Protein AF-A0A519ZWV6-F1 (afdb_monomer)

Sequence (101 aa):
HIEAVEPATVLQIKHDDLLSLFTRYHKFDRNFRILVERGYMALQDRLLQTISATAEERYQNFLTQYPHWASRLPNTQIASYLGITPEFLSKIRKDRVTEKR

Mean predicted aligned error: 6.27 Å

Radius of gyration: 18.35 Å; Cα contacts (8 Å, |Δi|>4): 35; chains: 1; bounding box: 40×29×43 Å

Secondary structure (DSSP, 8-state):
----SSS-------HHHHHHHHHH-HHHHHHHHHHHHHHHHHHHHHHHHHHHS-HHHHHHHHHHH-TTTTTTS-HHHHHHHTTS-HHHHHHHHHHHHHHT-

Solvent-accessible surface area (backbone atoms only — not comparable to full-atom values): 6136 Å² total; per-residue (Å²): 138,89,80,76,95,55,99,75,88,83,88,86,78,55,69,68,60,52,54,50,43,34,73,77,35,63,69,52,38,56,54,50,49,54,51,51,50,53,52,50,50,54,50,50,53,51,51,50,42,67,74,74,44,53,70,70,54,46,50,47,53,46,45,71,77,36,59,78,48,68,80,72,52,56,62,58,60,54,14,56,74,68,76,48,53,48,67,57,49,52,49,58,56,50,57,56,61,60,75,76,108

Nearest PDB structures (foldseek):
  1o3s-assembly1_A-2  TM=8.539E-01  e=6.684E-01  Escherichia coli
  2oz6-assembly1_A-2  TM=8.606E-01  e=1.035E+00  Pseudomonas aeruginosa
  7ff9-assembly3_E  TM=8.628E-01  e=1.172E+00  Pseudomonas aeruginosa PAO1
  4i02-assembly3_F-3  TM=8.390E-01  e=1.704E+00  Escherichia coli K-12
  7ff9-assembly4_G  TM=8.440E-01  e=2.478E+00  Pseudomonas aeruginosa PAO1

Foldseek 3Di:
DDDDLDDDDDDDDDPVVLVVCCVVPVVSVVVVVVVVVVVVVVVVVLVCCLVPPDLLVLVVVCCVVPVPVVVSDDLCVVCVSSVHHSVVSVVSVVVVVVVVD

Structure (mmCIF, N/CA/C/O backbone):
data_AF-A0A519ZWV6-F1
#
_entry.id   AF-A0A519ZWV6-F1
#
loop_
_atom_site.group_PDB
_atom_site.id
_atom_site.type_symbol
_atom_site.label_atom_id
_atom_site.label_alt_id
_atom_site.label_comp_id
_atom_site.label_asym_id
_atom_site.label_entity_id
_atom_site.label_seq_id
_atom_site.pdbx_PDB_ins_code
_atom_site.Cartn_x
_atom_site.Cartn_y
_atom_site.Cartn_z
_atom_site.occupancy
_atom_site.B_iso_or_equiv
_atom_site.auth_seq_id
_atom_site.auth_comp_id
_atom_site.auth_asym_id
_atom_site.auth_atom_id
_atom_site.pdbx_PDB_model_num
ATOM 1 N N . HIS A 1 1 ? -3.047 -13.490 -5.049 1.00 65.62 1 HIS A N 1
ATOM 2 C CA . HIS A 1 1 ? -3.915 -13.024 -6.146 1.00 65.62 1 HIS A CA 1
ATOM 3 C C . HIS A 1 1 ? -3.856 -11.503 -6.166 1.00 65.62 1 HIS A C 1
ATOM 5 O O . HIS A 1 1 ? -3.842 -10.921 -5.089 1.00 65.62 1 HIS A O 1
ATOM 11 N N . ILE A 1 2 ? -3.747 -10.868 -7.335 1.00 83.50 2 ILE A N 1
ATOM 12 C CA . ILE A 1 2 ? -3.910 -9.411 -7.480 1.00 83.50 2 ILE A CA 1
ATOM 13 C C . ILE A 1 2 ? -5.280 -9.192 -8.111 1.00 83.50 2 ILE A C 1
ATOM 15 O O . ILE A 1 2 ? -5.601 -9.869 -9.085 1.00 83.50 2 ILE A O 1
ATOM 19 N N . GLU A 1 3 ? -6.093 -8.313 -7.538 1.00 86.75 3 GLU A N 1
ATOM 20 C CA . GLU A 1 3 ? -7.458 -8.046 -7.995 1.00 86.75 3 GLU A CA 1
ATOM 21 C C . GLU A 1 3 ? -7.678 -6.540 -8.097 1.00 86.75 3 GLU A C 1
ATOM 23 O O . GLU A 1 3 ? -7.142 -5.765 -7.300 1.00 86.75 3 GLU A O 1
ATOM 28 N N . ALA A 1 4 ? -8.459 -6.124 -9.091 1.00 88.31 4 ALA A N 1
ATOM 29 C CA . ALA A 1 4 ? -8.882 -4.742 -9.213 1.00 88.31 4 ALA A CA 1
ATOM 30 C C . ALA A 1 4 ? -10.076 -4.503 -8.278 1.00 88.31 4 ALA A C 1
ATOM 32 O O . ALA A 1 4 ? -11.077 -5.211 -8.354 1.00 88.31 4 ALA A O 1
ATOM 33 N N . VAL A 1 5 ? -9.973 -3.501 -7.400 1.00 86.12 5 VAL A N 1
ATOM 34 C CA . VAL A 1 5 ? -11.064 -3.132 -6.476 1.00 86.12 5 VAL A CA 1
ATOM 35 C C . VAL A 1 5 ? -12.216 -2.435 -7.217 1.00 86.12 5 VAL A C 1
ATOM 37 O O . VAL A 1 5 ? -13.345 -2.397 -6.739 1.00 86.12 5 VAL A O 1
ATOM 40 N N . GLU A 1 6 ? -11.937 -1.911 -8.408 1.00 86.50 6 GLU A N 1
ATOM 41 C CA . GLU A 1 6 ? -12.877 -1.209 -9.277 1.00 86.50 6 GLU A CA 1
ATOM 42 C C . GLU A 1 6 ? -12.514 -1.419 -10.755 1.00 86.50 6 GLU A C 1
ATOM 44 O O . GLU A 1 6 ? -11.396 -1.862 -11.036 1.00 86.50 6 GLU A O 1
ATOM 49 N N . PRO A 1 7 ? -13.415 -1.114 -11.714 1.00 91.31 7 PRO A N 1
ATOM 50 C CA . PRO A 1 7 ? -13.105 -1.213 -13.138 1.00 91.31 7 PRO A CA 1
ATOM 51 C C . PRO A 1 7 ? -11.831 -0.432 -13.488 1.00 91.31 7 PRO A C 1
ATOM 53 O O . PRO A 1 7 ? -11.769 0.783 -13.301 1.00 91.31 7 PRO A O 1
ATOM 56 N N . ALA A 1 8 ? -10.813 -1.136 -13.985 1.00 91.62 8 ALA A N 1
ATOM 57 C CA . ALA A 1 8 ? -9.480 -0.584 -14.195 1.00 91.62 8 ALA A CA 1
ATOM 58 C C . ALA A 1 8 ? -8.894 -1.006 -15.546 1.00 91.62 8 ALA A C 1
ATOM 60 O O . ALA A 1 8 ? -9.073 -2.137 -15.997 1.00 91.62 8 ALA A O 1
ATOM 61 N N . THR A 1 9 ? -8.129 -0.099 -16.150 1.00 94.44 9 THR A N 1
ATOM 62 C CA . THR A 1 9 ? -7.308 -0.369 -17.334 1.00 94.44 9 THR A CA 1
ATOM 63 C C . THR A 1 9 ? -5.853 -0.477 -16.897 1.00 94.44 9 THR A C 1
ATOM 65 O O . THR A 1 9 ? -5.332 0.436 -16.257 1.00 94.44 9 THR A O 1
ATOM 68 N N . VAL A 1 10 ? -5.189 -1.582 -17.241 1.00 93.00 10 VAL A N 1
ATOM 69 C CA . VAL A 1 10 ? -3.802 -1.854 -16.837 1.00 93.00 10 VAL A CA 1
ATOM 70 C C . VAL A 1 10 ? -2.888 -1.814 -18.056 1.00 93.00 10 VAL A C 1
ATOM 72 O O . VAL A 1 10 ? -3.199 -2.392 -19.095 1.00 93.00 10 VAL A O 1
ATOM 75 N N . LEU A 1 11 ? -1.742 -1.150 -17.914 1.00 93.88 11 LEU A N 1
ATOM 76 C CA . LEU A 1 11 ? -0.647 -1.211 -18.879 1.00 93.88 11 LEU A CA 1
ATOM 77 C C . LEU A 1 11 ? 0.374 -2.245 -18.403 1.00 93.88 11 LEU A C 1
ATOM 79 O O . LEU A 1 11 ? 0.798 -2.211 -17.248 1.00 93.88 11 LEU A O 1
ATOM 83 N N . GLN A 1 12 ? 0.775 -3.150 -19.293 1.00 93.50 12 GLN A N 1
ATOM 84 C CA . GLN A 1 12 ? 1.731 -4.212 -18.992 1.00 93.50 12 GLN A CA 1
ATOM 85 C C . GLN A 1 12 ? 2.910 -4.162 -19.964 1.00 93.50 12 GLN A C 1
ATOM 87 O O . GLN A 1 12 ? 2.741 -3.906 -21.154 1.00 93.50 12 GLN A O 1
ATOM 92 N N . ILE A 1 13 ? 4.103 -4.441 -19.446 1.00 94.12 13 ILE A N 1
ATOM 93 C CA . ILE A 1 13 ? 5.336 -4.615 -20.213 1.00 94.12 13 ILE A CA 1
ATOM 94 C C . ILE A 1 13 ? 5.910 -5.997 -19.900 1.00 94.12 13 ILE A C 1
ATOM 96 O O . ILE A 1 13 ? 5.813 -6.466 -18.762 1.00 94.12 13 ILE A O 1
ATOM 100 N N . LYS A 1 14 ? 6.484 -6.673 -20.901 1.00 96.12 14 LYS A N 1
ATOM 101 C CA . LYS A 1 14 ? 7.187 -7.936 -20.660 1.00 96.12 14 LYS A CA 1
ATOM 102 C C . LYS A 1 14 ? 8.468 -7.665 -19.882 1.00 96.12 14 LYS A C 1
ATOM 104 O O . LYS A 1 14 ? 9.106 -6.629 -20.050 1.00 96.12 14 LYS A O 1
ATOM 109 N N . HIS A 1 15 ? 8.857 -8.625 -19.054 1.00 92.56 15 HIS A N 1
ATOM 110 C CA . HIS A 1 15 ? 10.053 -8.510 -18.228 1.00 92.56 15 HIS A CA 1
ATOM 111 C C . HIS A 1 15 ? 11.317 -8.247 -19.064 1.00 92.56 15 HIS A C 1
ATOM 113 O O . HIS A 1 15 ? 12.073 -7.326 -18.764 1.00 92.56 15 HIS A O 1
ATOM 119 N N . ASP A 1 16 ? 11.503 -8.985 -20.157 1.00 95.12 16 ASP A N 1
ATOM 120 C CA . ASP A 1 16 ? 12.695 -8.845 -21.000 1.00 95.12 16 ASP A CA 1
ATOM 121 C C . ASP A 1 16 ? 12.734 -7.493 -21.731 1.00 95.12 16 ASP A C 1
ATOM 123 O O . ASP A 1 16 ? 13.796 -6.878 -21.848 1.00 95.12 16 ASP A O 1
ATOM 127 N N . ASP A 1 17 ? 11.569 -6.975 -22.137 1.00 93.25 17 ASP A N 1
ATOM 128 C CA . ASP A 1 17 ? 11.446 -5.641 -22.737 1.00 93.25 17 ASP A CA 1
ATOM 129 C C . ASP A 1 17 ? 11.797 -4.546 -21.716 1.00 93.25 17 ASP A C 1
ATOM 131 O O . ASP A 1 17 ? 12.476 -3.572 -22.049 1.00 93.25 17 ASP A O 1
ATOM 135 N N . LEU A 1 18 ? 11.391 -4.724 -20.453 1.00 91.69 18 LEU A N 1
ATOM 136 C CA . LEU A 1 18 ? 11.731 -3.820 -19.355 1.00 91.69 18 LEU A CA 1
ATOM 137 C C . LEU A 1 18 ? 13.242 -3.822 -19.066 1.00 91.69 18 LEU A C 1
ATOM 139 O O . LEU A 1 18 ? 13.845 -2.756 -18.940 1.00 91.69 18 LEU A O 1
ATOM 143 N N . LEU A 1 19 ? 13.880 -4.997 -19.023 1.00 90.88 19 LEU A N 1
ATOM 144 C CA . LEU A 1 19 ? 15.334 -5.103 -18.850 1.00 90.88 19 LEU A CA 1
ATOM 145 C C . LEU A 1 19 ? 16.099 -4.471 -20.020 1.00 90.88 19 LEU A C 1
ATOM 147 O O . LEU A 1 19 ? 17.084 -3.750 -19.814 1.00 90.88 19 LEU A O 1
ATOM 151 N N . SER A 1 20 ? 15.624 -4.686 -21.250 1.00 92.38 20 SER A N 1
ATOM 152 C CA . SER A 1 20 ? 16.182 -4.029 -22.432 1.00 92.38 20 SER A CA 1
ATOM 153 C C . SER A 1 20 ? 16.000 -2.507 -22.381 1.00 92.38 20 SER A C 1
ATOM 155 O O . SER A 1 20 ? 16.840 -1.775 -22.907 1.00 92.38 20 SER A O 1
ATOM 157 N N . LEU A 1 21 ? 14.920 -2.003 -21.781 1.00 90.94 21 LEU A N 1
ATOM 158 C CA . LEU A 1 21 ? 14.680 -0.567 -21.632 1.00 90.94 21 LEU A CA 1
ATOM 159 C C . LEU A 1 21 ? 15.707 0.073 -20.689 1.00 90.94 21 LEU A C 1
ATOM 161 O O . LEU A 1 21 ? 16.261 1.124 -21.016 1.00 90.94 21 LEU A O 1
ATOM 165 N N . PHE A 1 22 ? 16.001 -0.572 -19.556 1.00 88.50 22 PHE A N 1
ATOM 166 C CA . PHE A 1 22 ? 16.979 -0.073 -18.582 1.00 88.50 22 PHE A CA 1
ATOM 167 C C . PHE A 1 22 ? 18.399 -0.023 -19.147 1.00 88.50 22 PHE A C 1
ATOM 169 O O . PHE A 1 22 ? 19.115 0.954 -18.932 1.00 88.50 22 PHE A O 1
ATOM 176 N N . THR A 1 23 ? 18.786 -1.039 -19.920 1.00 88.19 23 THR A N 1
ATOM 177 C CA . THR A 1 23 ? 20.112 -1.102 -20.552 1.00 88.19 23 THR A CA 1
ATOM 178 C C . THR A 1 23 ? 20.266 -0.117 -21.707 1.00 88.19 23 THR A C 1
ATOM 180 O O . THR A 1 23 ? 21.320 0.500 -21.836 1.00 88.19 23 THR A O 1
ATOM 183 N N . ARG A 1 24 ? 19.232 0.075 -22.536 1.00 90.75 24 ARG A N 1
ATOM 184 C CA . ARG A 1 24 ? 19.299 0.993 -23.691 1.00 90.75 24 ARG A CA 1
ATOM 185 C C . ARG A 1 24 ? 19.152 2.464 -23.310 1.00 90.75 24 ARG A C 1
ATOM 187 O O . ARG A 1 24 ? 19.681 3.328 -24.003 1.00 90.75 24 ARG A O 1
ATOM 194 N N . TYR A 1 25 ? 18.436 2.762 -22.227 1.00 90.25 25 TYR A N 1
ATOM 195 C CA . TYR A 1 25 ? 18.139 4.130 -21.816 1.00 90.25 25 TYR A CA 1
ATOM 196 C C . TYR A 1 25 ? 18.406 4.324 -20.320 1.00 90.25 25 TYR A C 1
ATOM 198 O O . TYR A 1 25 ? 17.500 4.229 -19.495 1.00 90.25 25 TYR A O 1
ATOM 206 N N . HIS A 1 26 ? 19.628 4.728 -19.963 1.00 85.81 26 HIS A N 1
ATOM 207 C CA . HIS A 1 26 ? 20.054 4.943 -18.567 1.00 85.81 26 HIS A CA 1
ATOM 208 C C . HIS A 1 26 ? 19.169 5.901 -17.747 1.00 85.81 26 HIS A C 1
ATOM 210 O O . HIS A 1 26 ? 19.136 5.842 -16.519 1.00 85.81 26 HIS A O 1
ATOM 216 N N . LYS A 1 27 ? 18.410 6.791 -18.402 1.00 88.94 27 LYS A N 1
ATOM 217 C CA . LYS A 1 27 ? 17.414 7.623 -17.710 1.00 88.94 27 LYS A CA 1
ATOM 218 C C . LYS A 1 27 ? 16.305 6.774 -17.078 1.00 88.94 27 LYS A C 1
ATOM 220 O O . LYS A 1 27 ? 15.860 7.108 -15.983 1.00 88.94 27 LYS A O 1
ATOM 225 N N . PHE A 1 28 ? 15.855 5.706 -17.736 1.00 86.69 28 PHE A N 1
ATOM 226 C CA . PHE A 1 28 ? 14.832 4.810 -17.192 1.00 86.69 28 PHE A CA 1
ATOM 227 C C . PHE A 1 28 ? 15.351 4.014 -16.001 1.00 86.69 28 PHE A C 1
ATOM 229 O O . PHE A 1 28 ? 14.632 3.907 -15.014 1.00 86.69 28 PHE A O 1
ATOM 236 N N . ASP A 1 29 ? 16.607 3.569 -16.045 1.00 87.38 29 ASP A N 1
ATOM 237 C CA . ASP A 1 29 ? 17.265 2.921 -14.907 1.00 87.38 29 ASP A CA 1
ATOM 238 C C . ASP A 1 29 ? 17.251 3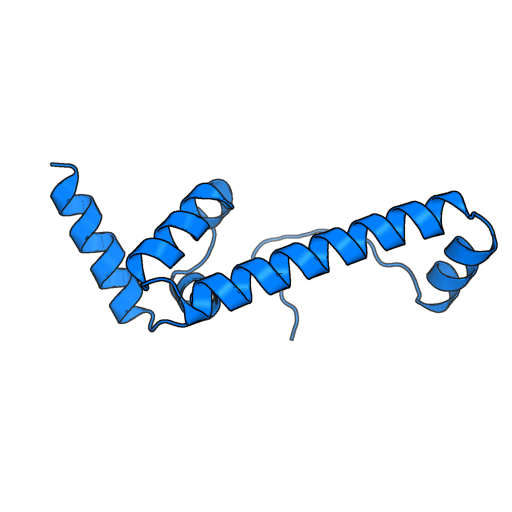.818 -13.655 1.00 87.38 29 ASP A C 1
ATOM 240 O O . ASP A 1 29 ? 16.754 3.425 -12.599 1.00 87.38 29 ASP A O 1
ATOM 244 N N . ARG A 1 30 ? 17.660 5.090 -13.789 1.00 88.88 30 ARG A N 1
ATOM 245 C CA . ARG A 1 30 ? 17.618 6.046 -12.668 1.00 88.88 30 ARG A CA 1
ATOM 246 C C . ARG A 1 30 ? 16.200 6.278 -12.140 1.00 88.88 30 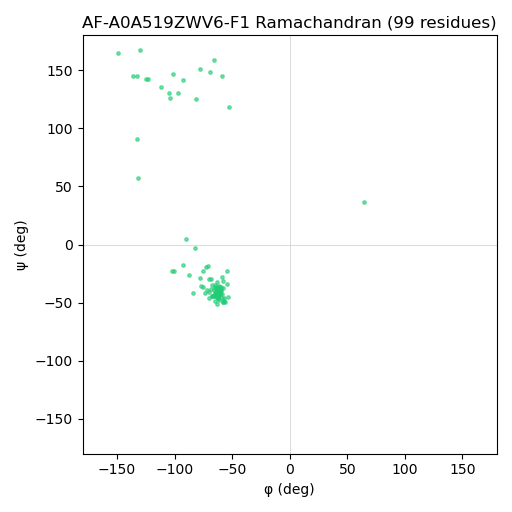ARG A C 1
ATOM 248 O O . ARG A 1 30 ? 16.013 6.351 -10.928 1.00 88.88 30 ARG A O 1
ATOM 255 N N . ASN A 1 31 ? 15.216 6.433 -13.026 1.00 90.38 31 ASN A N 1
ATOM 256 C CA . ASN A 1 31 ? 13.823 6.632 -12.614 1.00 90.38 31 ASN A CA 1
ATOM 257 C C . ASN A 1 31 ? 13.284 5.409 -11.867 1.00 90.38 31 ASN A C 1
ATOM 259 O O . ASN A 1 31 ? 12.657 5.562 -10.821 1.00 90.38 31 ASN A O 1
ATOM 263 N N . PHE A 1 32 ? 13.562 4.208 -12.376 1.00 90.06 32 PHE A N 1
ATOM 264 C CA . PHE A 1 32 ? 13.145 2.966 -11.743 1.00 90.06 32 PHE A CA 1
ATOM 265 C C . PHE A 1 32 ? 13.815 2.778 -10.383 1.00 90.06 32 PHE A C 1
ATOM 267 O O . PHE A 1 32 ? 13.140 2.442 -9.415 1.00 90.06 32 PHE A O 1
ATOM 274 N N . ARG A 1 33 ? 15.107 3.099 -10.263 1.00 90.62 33 ARG A N 1
ATOM 275 C CA . ARG A 1 33 ? 15.809 3.067 -8.977 1.00 90.62 33 ARG A CA 1
ATOM 276 C C . ARG A 1 33 ? 15.153 3.978 -7.940 1.00 90.62 33 ARG A C 1
ATOM 278 O O . ARG A 1 33 ? 14.840 3.517 -6.850 1.00 90.62 33 ARG A O 1
ATOM 285 N N . ILE A 1 34 ? 14.871 5.235 -8.293 1.00 93.88 34 ILE A N 1
ATOM 286 C CA . ILE A 1 34 ? 14.190 6.183 -7.390 1.00 93.88 34 ILE A CA 1
ATOM 287 C C . ILE A 1 34 ? 12.792 5.673 -7.011 1.00 93.88 34 ILE A C 1
ATOM 289 O O . ILE A 1 34 ? 12.364 5.825 -5.867 1.00 93.88 34 ILE A O 1
ATOM 293 N N . LEU A 1 35 ? 12.066 5.076 -7.960 1.00 93.62 35 LEU A N 1
ATOM 294 C CA . LEU A 1 35 ? 10.750 4.491 -7.705 1.00 93.62 35 LEU A CA 1
ATOM 295 C C . LEU A 1 35 ? 10.835 3.352 -6.678 1.00 93.62 35 LEU A C 1
ATOM 297 O O . LEU A 1 35 ? 10.062 3.337 -5.721 1.00 93.62 35 LEU A O 1
ATOM 301 N N . VAL A 1 36 ? 11.789 2.435 -6.853 1.00 94.31 36 VAL A N 1
ATOM 302 C CA . VAL A 1 36 ? 12.017 1.306 -5.941 1.00 94.31 36 VAL A CA 1
ATOM 303 C C . VAL A 1 36 ? 12.473 1.792 -4.566 1.00 94.31 36 VAL A C 1
ATOM 305 O O . VAL A 1 36 ? 11.928 1.339 -3.565 1.00 94.31 36 VAL A O 1
ATOM 308 N N . GLU A 1 37 ? 13.404 2.747 -4.498 1.00 95.25 37 GLU A N 1
ATOM 309 C CA . GLU A 1 37 ? 13.875 3.345 -3.240 1.00 95.25 37 GLU A CA 1
ATOM 310 C C . GLU A 1 37 ? 12.715 3.954 -2.443 1.00 95.25 37 GLU A C 1
ATOM 312 O O . GLU A 1 37 ? 12.540 3.650 -1.264 1.00 95.25 37 GLU A O 1
ATOM 317 N N . ARG A 1 38 ? 11.860 4.755 -3.093 1.00 95.06 38 ARG A N 1
ATOM 318 C CA . ARG A 1 38 ? 10.678 5.344 -2.444 1.00 95.06 38 ARG A CA 1
ATOM 319 C C . ARG A 1 38 ? 9.685 4.283 -1.980 1.00 95.06 38 ARG A C 1
ATOM 321 O O . ARG A 1 38 ? 9.146 4.398 -0.882 1.00 95.06 38 ARG A O 1
ATOM 328 N N . GLY A 1 39 ? 9.452 3.253 -2.796 1.00 93.75 39 GLY A N 1
ATOM 329 C CA . GLY A 1 39 ? 8.599 2.125 -2.420 1.00 93.75 39 GLY A CA 1
ATOM 330 C C . GLY A 1 39 ? 9.140 1.371 -1.203 1.00 93.75 39 GLY A C 1
ATOM 331 O O . GLY A 1 39 ? 8.379 1.011 -0.307 1.00 93.75 39 GLY A O 1
ATOM 332 N N . TYR A 1 40 ? 10.459 1.195 -1.135 1.00 95.25 40 TYR A N 1
ATOM 333 C CA . TYR A 1 40 ? 11.129 0.552 -0.012 1.00 95.25 40 TYR A CA 1
ATOM 334 C C . TYR A 1 40 ? 11.051 1.389 1.270 1.00 95.25 40 TYR A C 1
ATOM 336 O O . TYR A 1 40 ? 10.704 0.854 2.321 1.00 95.25 40 TYR A O 1
ATOM 344 N N . MET A 1 41 ? 11.283 2.703 1.188 1.00 94.12 41 MET A N 1
ATOM 345 C CA . MET A 1 41 ? 11.117 3.612 2.331 1.00 94.12 41 MET A CA 1
ATOM 346 C C . MET A 1 41 ? 9.685 3.571 2.878 1.00 94.12 41 MET A C 1
ATOM 348 O O . MET A 1 41 ? 9.490 3.399 4.077 1.00 94.12 41 MET A O 1
ATOM 352 N N . ALA A 1 42 ? 8.676 3.628 2.002 1.00 90.25 42 ALA A N 1
ATOM 353 C CA . ALA A 1 42 ? 7.275 3.534 2.414 1.00 90.25 42 ALA A CA 1
ATOM 354 C C . ALA A 1 42 ? 6.950 2.190 3.094 1.00 90.25 42 ALA A C 1
ATOM 356 O O . ALA A 1 42 ? 6.169 2.141 4.048 1.00 90.25 42 ALA A O 1
ATOM 357 N N . LEU A 1 43 ? 7.560 1.092 2.631 1.00 90.69 43 LEU A N 1
ATOM 358 C CA . LEU A 1 43 ? 7.428 -0.215 3.271 1.00 90.69 43 LEU A CA 1
ATOM 359 C C . LEU A 1 43 ? 8.065 -0.229 4.668 1.00 90.69 43 LEU A C 1
ATOM 361 O O . LEU A 1 43 ? 7.456 -0.753 5.601 1.00 90.69 43 LEU A O 1
ATOM 365 N N . GLN A 1 44 ? 9.255 0.356 4.827 1.00 92.69 44 GLN A N 1
ATOM 366 C CA . GLN A 1 44 ? 9.919 0.472 6.128 1.00 92.6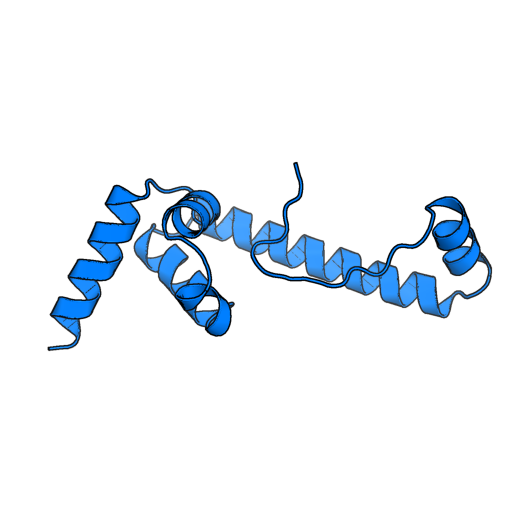9 44 GLN A CA 1
ATOM 367 C C . GLN A 1 44 ? 9.105 1.320 7.108 1.00 92.69 44 GLN A C 1
ATOM 369 O O . GLN A 1 44 ? 8.873 0.880 8.232 1.00 92.69 44 GLN A O 1
ATOM 374 N N . ASP A 1 45 ? 8.602 2.477 6.675 1.00 88.75 45 ASP A N 1
ATOM 375 C CA . ASP A 1 45 ? 7.753 3.340 7.502 1.00 88.75 45 ASP A CA 1
ATOM 376 C C . ASP A 1 45 ? 6.493 2.602 7.961 1.00 88.75 45 ASP A C 1
ATOM 378 O O . ASP A 1 45 ? 6.118 2.657 9.134 1.00 88.75 45 ASP A O 1
ATOM 382 N N . ARG A 1 46 ? 5.857 1.841 7.062 1.00 86.56 46 ARG A N 1
ATOM 383 C CA . ARG A 1 46 ? 4.695 1.015 7.408 1.00 86.56 46 ARG A CA 1
ATOM 384 C C . ARG A 1 46 ? 5.040 -0.066 8.432 1.00 86.56 46 ARG A C 1
ATOM 386 O O . ARG A 1 46 ? 4.254 -0.303 9.353 1.00 86.56 46 ARG A O 1
ATOM 393 N N . LEU A 1 47 ? 6.180 -0.739 8.282 1.00 89.19 47 LEU A N 1
ATOM 394 C CA . LEU A 1 47 ? 6.635 -1.744 9.246 1.00 89.19 47 LEU A CA 1
ATOM 395 C C . LEU A 1 47 ? 6.878 -1.116 10.619 1.00 89.19 47 LEU A C 1
ATOM 397 O O . LEU A 1 47 ? 6.379 -1.635 11.615 1.00 89.19 47 LEU A O 1
ATOM 401 N N . LEU A 1 48 ? 7.557 0.032 10.667 1.00 88.75 48 LEU A N 1
ATOM 402 C CA . LEU A 1 48 ? 7.780 0.777 11.904 1.00 88.75 48 LEU A CA 1
ATOM 403 C C . LEU A 1 48 ? 6.458 1.154 12.570 1.00 88.75 48 LEU A C 1
ATOM 405 O O . LEU A 1 48 ? 6.267 0.825 13.735 1.00 88.75 48 LEU A O 1
ATOM 409 N N . GLN A 1 49 ? 5.509 1.732 11.827 1.00 85.44 49 GLN A N 1
ATOM 410 C CA . GLN A 1 49 ? 4.175 2.048 12.350 1.00 85.44 49 GLN A CA 1
ATOM 411 C C . GLN A 1 49 ? 3.447 0.810 12.880 1.00 85.44 49 GLN A C 1
ATOM 413 O O . GLN A 1 49 ? 2.746 0.889 13.882 1.00 85.44 49 GLN A O 1
ATOM 418 N N . THR A 1 50 ? 3.606 -0.343 12.231 1.00 82.94 50 THR A N 1
ATOM 419 C CA . THR A 1 50 ? 2.978 -1.593 12.684 1.00 82.94 50 THR A CA 1
ATOM 420 C C . THR A 1 50 ? 3.527 -2.040 14.041 1.00 82.94 50 THR A C 1
ATOM 422 O O . THR A 1 50 ? 2.766 -2.569 14.850 1.00 82.94 50 THR A O 1
ATOM 425 N N . ILE A 1 51 ? 4.816 -1.802 14.299 1.00 85.44 51 ILE A N 1
ATOM 426 C CA . ILE A 1 51 ? 5.505 -2.199 15.533 1.00 85.44 51 ILE A CA 1
ATOM 427 C C . ILE A 1 51 ? 5.298 -1.176 16.658 1.00 85.44 51 ILE A C 1
ATOM 429 O O . ILE A 1 51 ? 5.109 -1.573 17.804 1.00 85.44 51 ILE A O 1
ATOM 433 N N . SER A 1 52 ? 5.368 0.124 16.357 1.00 86.19 52 SER A N 1
ATOM 434 C CA . SER A 1 52 ? 5.453 1.178 17.376 1.00 86.19 52 SER A CA 1
ATOM 435 C C . SER A 1 52 ? 4.153 1.932 17.640 1.00 86.19 52 SER A C 1
ATOM 437 O O . SER A 1 52 ? 4.020 2.505 18.719 1.00 86.19 52 SER A O 1
ATOM 439 N N . ALA A 1 53 ? 3.209 1.953 16.694 1.00 86.69 53 ALA A N 1
ATOM 440 C CA . ALA A 1 53 ? 1.988 2.742 16.818 1.00 86.69 53 ALA A CA 1
ATOM 441 C C . ALA A 1 53 ? 0.781 1.890 17.230 1.00 86.69 53 ALA A C 1
ATOM 443 O O . ALA A 1 53 ? 0.619 0.731 16.825 1.00 86.69 53 ALA A O 1
ATOM 444 N N . THR A 1 54 ? -0.110 2.509 17.999 1.00 88.56 54 THR A N 1
ATOM 445 C CA . THR A 1 54 ? -1.422 1.959 18.344 1.00 88.56 54 THR A CA 1
ATOM 446 C C . THR A 1 54 ? -2.303 1.837 17.103 1.00 88.56 54 THR A C 1
ATOM 448 O O . THR A 1 54 ? -2.104 2.497 16.082 1.00 88.56 54 THR A O 1
ATOM 451 N N . ALA A 1 55 ? -3.319 0.987 17.171 1.00 85.31 55 ALA A N 1
ATOM 452 C CA . ALA A 1 55 ? -4.231 0.781 16.055 1.00 85.31 55 ALA A CA 1
ATOM 453 C C . ALA A 1 55 ? -4.992 2.064 15.648 1.00 85.31 55 ALA A C 1
ATOM 455 O O . ALA A 1 55 ? -5.186 2.299 14.452 1.00 85.31 55 ALA A O 1
ATOM 456 N N . GLU A 1 56 ? -5.354 2.925 16.602 1.00 86.94 56 GLU A N 1
ATOM 457 C CA . GLU A 1 56 ? -5.936 4.246 16.360 1.00 86.94 56 GLU A CA 1
ATOM 458 C C . GLU A 1 56 ? -4.982 5.175 15.594 1.00 86.94 56 GLU A C 1
ATOM 460 O O . GLU A 1 56 ? -5.396 5.806 14.614 1.00 86.94 56 GLU A O 1
ATOM 465 N N . GLU A 1 57 ? -3.710 5.238 15.999 1.00 88.81 57 GLU A N 1
ATOM 466 C CA . GLU A 1 57 ? -2.666 6.030 15.333 1.00 88.81 57 GLU A CA 1
ATOM 467 C C . GLU A 1 57 ? -2.381 5.512 13.922 1.00 88.81 57 GLU A C 1
ATOM 469 O O . GLU A 1 57 ? -2.282 6.297 12.978 1.00 88.81 57 GLU A O 1
ATOM 474 N N . ARG A 1 58 ? -2.321 4.188 13.736 1.00 88.19 58 ARG A N 1
ATOM 475 C CA . ARG A 1 58 ? -2.174 3.582 12.404 1.00 88.19 58 ARG A CA 1
ATOM 476 C C . ARG A 1 58 ? -3.345 3.946 11.500 1.00 88.19 58 ARG A C 1
ATOM 478 O O . ARG A 1 58 ? -3.136 4.303 10.340 1.00 88.19 58 ARG A O 1
ATOM 485 N N . TYR A 1 59 ? -4.569 3.917 12.029 1.00 88.69 59 TYR A N 1
ATOM 486 C CA . TYR A 1 59 ? -5.739 4.373 11.286 1.00 88.69 59 TYR A CA 1
ATOM 487 C C . TYR A 1 59 ? -5.647 5.868 10.941 1.00 88.69 59 TYR A C 1
ATOM 489 O O . TYR A 1 59 ? -6.016 6.254 9.834 1.00 88.69 59 TYR A O 1
ATOM 497 N N . GLN A 1 60 ? -5.092 6.708 11.822 1.00 88.62 60 GLN A N 1
ATOM 498 C CA . GLN A 1 60 ? -4.862 8.126 11.510 1.00 88.62 60 GLN A CA 1
ATOM 499 C C . GLN A 1 60 ? -3.866 8.347 10.402 1.00 88.62 60 GLN A C 1
ATOM 501 O O . GLN A 1 60 ? -4.152 9.078 9.455 1.00 88.62 60 GLN A O 1
ATOM 506 N N . ASN A 1 61 ? -2.723 7.687 10.495 1.00 88.25 61 ASN A N 1
ATOM 507 C CA . ASN A 1 61 ? -1.703 7.779 9.470 1.00 88.25 61 ASN A CA 1
ATOM 508 C C . ASN A 1 61 ? -2.250 7.314 8.119 1.00 88.25 61 ASN A C 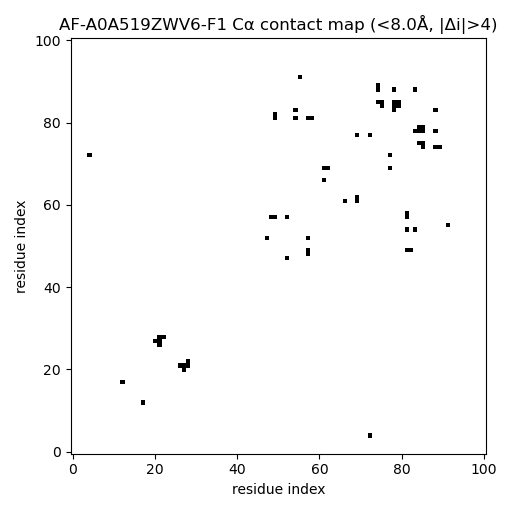1
ATOM 510 O O . ASN A 1 61 ? -1.999 7.966 7.110 1.00 88.25 61 ASN A O 1
ATOM 514 N N . PHE A 1 62 ? -3.079 6.267 8.099 1.00 88.56 62 PHE A N 1
ATOM 515 C CA . PHE A 1 62 ? -3.761 5.824 6.886 1.00 88.56 62 PHE A CA 1
ATOM 516 C C . PHE A 1 62 ? -4.710 6.883 6.304 1.00 88.56 62 PHE A C 1
ATOM 518 O O . PHE A 1 62 ? -4.673 7.125 5.100 1.00 88.56 62 PHE A O 1
ATOM 525 N N . LEU A 1 63 ? -5.522 7.549 7.131 1.00 88.19 63 LEU A N 1
ATOM 526 C CA . LEU A 1 63 ? -6.416 8.617 6.665 1.00 88.19 63 LEU A CA 1
ATOM 527 C C . LEU A 1 63 ? -5.648 9.828 6.119 1.00 88.19 63 LEU A C 1
ATOM 529 O O . LEU A 1 63 ? -6.084 10.430 5.140 1.00 88.19 63 LEU A O 1
ATOM 533 N N . THR A 1 64 ? -4.512 10.170 6.726 1.00 87.81 64 THR A N 1
ATOM 534 C CA . THR A 1 64 ? -3.663 11.286 6.286 1.00 87.81 64 THR A CA 1
ATOM 535 C C . THR A 1 64 ? -2.909 10.954 4.999 1.00 87.81 64 THR A C 1
ATOM 537 O O . THR A 1 64 ? -2.823 11.793 4.107 1.00 87.81 64 THR A O 1
ATOM 540 N N . GLN A 1 65 ? -2.377 9.734 4.875 1.00 86.56 65 GLN A N 1
ATOM 541 C CA . GLN A 1 65 ? -1.627 9.305 3.689 1.00 86.56 65 GLN A CA 1
ATOM 542 C C . GLN A 1 65 ? -2.539 9.002 2.494 1.00 86.56 65 GLN A C 1
ATOM 544 O O . GLN A 1 65 ? -2.175 9.285 1.354 1.00 86.56 65 GLN A O 1
ATOM 549 N N . TYR A 1 66 ? -3.725 8.440 2.739 1.00 87.38 66 TYR A N 1
ATOM 550 C CA . TYR A 1 66 ? -4.625 7.938 1.699 1.00 87.38 66 TYR A CA 1
ATOM 551 C C . TYR A 1 66 ? -6.073 8.429 1.882 1.00 87.38 66 TYR A C 1
ATOM 553 O O . TYR A 1 66 ? -7.004 7.616 1.935 1.00 87.38 66 TYR A O 1
ATOM 561 N N . PRO A 1 67 ? -6.312 9.755 1.919 1.00 85.38 67 PRO A N 1
ATOM 562 C CA . PRO A 1 67 ? -7.628 10.316 2.231 1.00 85.38 67 PRO A CA 1
ATOM 563 C C . PRO A 1 67 ? -8.718 9.859 1.252 1.00 85.38 67 PRO A C 1
ATOM 565 O O . PRO A 1 67 ? -9.845 9.579 1.654 1.00 85.38 67 PRO A O 1
ATOM 568 N N . HIS A 1 68 ? -8.379 9.716 -0.031 1.00 85.69 68 HIS A N 1
ATOM 569 C CA . HIS A 1 68 ? -9.319 9.289 -1.072 1.00 85.69 68 HIS A CA 1
ATOM 570 C C . HIS A 1 68 ? -9.650 7.791 -1.043 1.00 85.69 68 HIS A C 1
ATOM 572 O O . HIS A 1 68 ? -10.683 7.384 -1.569 1.00 85.69 68 HIS A O 1
ATOM 578 N N . TRP A 1 69 ? -8.789 6.959 -0.455 1.00 82.62 69 TRP A N 1
ATOM 579 C CA . TRP A 1 69 ? -8.978 5.505 -0.439 1.00 82.62 69 TRP A CA 1
ATOM 580 C C . TRP A 1 69 ? -9.825 5.040 0.741 1.00 82.62 69 TRP A C 1
ATOM 582 O O . TRP A 1 69 ? -10.527 4.037 0.634 1.00 82.62 69 TRP A O 1
ATOM 592 N N . ALA A 1 70 ? -9.829 5.795 1.839 1.00 81.12 70 ALA A N 1
ATOM 593 C CA . ALA A 1 70 ? -10.584 5.458 3.041 1.00 81.12 70 ALA A CA 1
ATOM 594 C C . ALA A 1 70 ? -12.102 5.315 2.814 1.00 81.12 70 ALA A C 1
ATOM 596 O O . ALA A 1 70 ? -12.761 4.571 3.538 1.00 81.12 70 ALA A O 1
ATOM 597 N N . SER A 1 71 ? -12.660 6.013 1.819 1.00 80.25 71 SER A N 1
ATOM 598 C CA . SER A 1 71 ? -14.078 5.924 1.444 1.00 80.25 71 SER A CA 1
ATOM 599 C C . SER A 1 71 ? -14.373 4.893 0.352 1.00 80.25 71 SER A C 1
ATOM 601 O O . SER A 1 71 ? -15.530 4.515 0.184 1.00 80.25 71 SER A O 1
ATOM 603 N N . A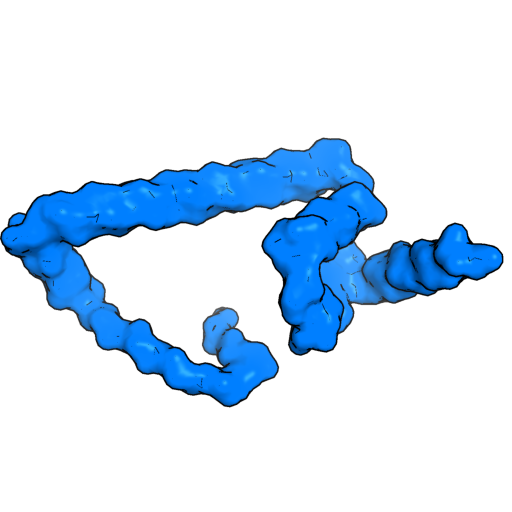RG A 1 72 ? -13.355 4.448 -0.393 1.00 84.69 72 ARG A N 1
ATOM 604 C CA . ARG A 1 72 ? -13.503 3.560 -1.559 1.00 84.69 72 ARG A CA 1
ATOM 605 C C . ARG A 1 72 ? -13.197 2.100 -1.241 1.00 84.69 72 ARG A C 1
ATOM 607 O O . ARG A 1 72 ? -13.653 1.218 -1.959 1.00 84.69 72 ARG A O 1
ATOM 614 N N . LEU A 1 73 ? -12.427 1.842 -0.185 1.00 86.56 73 LEU A N 1
ATOM 615 C CA . LEU A 1 73 ? -12.030 0.491 0.197 1.00 86.56 73 LEU A CA 1
ATOM 616 C C . LEU A 1 73 ? -12.993 -0.123 1.228 1.00 86.56 73 LEU A C 1
ATOM 618 O O . LEU A 1 73 ? -13.419 0.560 2.164 1.00 86.56 73 LEU A O 1
ATOM 622 N N . PRO A 1 74 ? -13.293 -1.430 1.121 1.00 87.75 74 PRO A N 1
ATOM 623 C CA . PRO A 1 74 ? -14.006 -2.161 2.162 1.00 87.75 74 PRO A CA 1
ATOM 624 C C . PRO A 1 74 ? -13.266 -2.133 3.507 1.00 87.75 74 PRO A C 1
ATOM 626 O O . PRO A 1 74 ? -12.040 -2.249 3.561 1.00 87.75 74 PRO A O 1
ATOM 629 N N . ASN A 1 75 ? -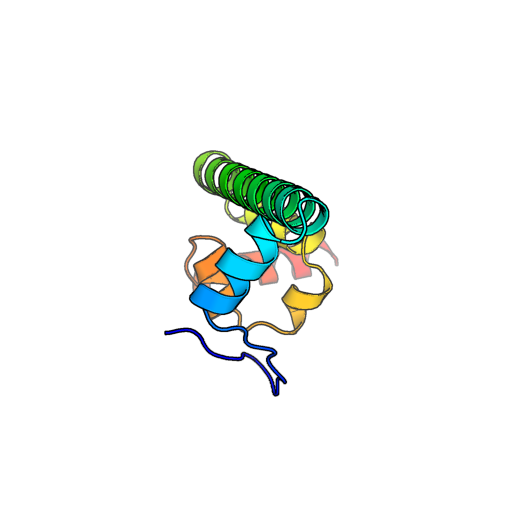14.016 -2.089 4.615 1.00 85.44 75 ASN A N 1
ATOM 630 C CA . ASN A 1 75 ? -13.448 -2.119 5.973 1.00 85.44 75 ASN A CA 1
ATOM 631 C C . ASN A 1 75 ? -12.534 -3.324 6.219 1.00 85.44 75 ASN A C 1
ATOM 633 O O . ASN A 1 75 ? -11.548 -3.206 6.936 1.00 85.44 75 ASN A O 1
ATOM 637 N N . THR A 1 76 ? -12.841 -4.473 5.621 1.00 88.00 76 THR A N 1
ATOM 638 C CA . THR A 1 76 ? -12.031 -5.691 5.738 1.00 88.00 76 THR A CA 1
ATOM 639 C C . THR A 1 76 ? -10.632 -5.510 5.152 1.00 88.00 76 THR A C 1
ATOM 641 O O . THR A 1 76 ? -9.650 -5.908 5.777 1.00 88.00 76 THR A O 1
ATOM 644 N N . GLN A 1 77 ? -10.523 -4.852 3.996 1.00 87.81 77 GLN A N 1
ATOM 645 C CA . GLN A 1 77 ? -9.240 -4.567 3.353 1.00 87.81 77 GLN A CA 1
ATOM 646 C C . GLN A 1 77 ? -8.440 -3.528 4.142 1.00 87.81 77 GLN A C 1
ATOM 648 O O . GLN A 1 77 ? -7.239 -3.702 4.340 1.00 87.81 77 GLN A O 1
ATOM 653 N N . ILE A 1 78 ? -9.104 -2.487 4.656 1.00 89.00 78 ILE A N 1
ATOM 654 C CA . ILE A 1 78 ? -8.461 -1.478 5.511 1.00 89.00 78 ILE A CA 1
ATOM 655 C C . ILE A 1 78 ? -7.953 -2.123 6.811 1.00 89.00 78 ILE A C 1
ATOM 657 O O . ILE A 1 78 ? -6.815 -1.891 7.209 1.00 89.00 78 ILE A O 1
ATOM 661 N N . ALA A 1 79 ? -8.752 -2.977 7.455 1.00 89.50 79 ALA A N 1
ATOM 662 C CA . ALA A 1 79 ? -8.360 -3.673 8.679 1.00 89.50 79 ALA A CA 1
ATOM 663 C C . ALA A 1 79 ? -7.160 -4.605 8.447 1.00 89.50 79 ALA A C 1
ATOM 665 O O . ALA A 1 79 ? -6.184 -4.553 9.197 1.00 89.50 79 ALA A O 1
ATOM 666 N N . SER A 1 80 ? -7.182 -5.373 7.351 1.00 88.81 80 SER A N 1
ATOM 667 C CA . SER A 1 80 ? -6.055 -6.212 6.930 1.00 88.81 80 SER A CA 1
ATOM 668 C C . SER A 1 80 ? -4.794 -5.384 6.655 1.00 88.81 80 SER A C 1
ATOM 670 O O . SER A 1 80 ? -3.710 -5.746 7.111 1.00 88.81 80 SER A O 1
ATOM 672 N N . TYR A 1 81 ? -4.925 -4.229 5.992 1.00 88.38 81 TYR A N 1
ATOM 673 C CA . TYR A 1 81 ? -3.805 -3.317 5.752 1.00 88.38 81 TYR A CA 1
ATOM 674 C C . TYR A 1 81 ? -3.183 -2.800 7.060 1.00 88.38 81 TYR A C 1
ATOM 676 O O . TYR A 1 81 ? -1.957 -2.725 7.173 1.00 88.38 81 TYR A O 1
ATOM 684 N N . LEU A 1 82 ? -4.020 -2.475 8.046 1.00 88.12 82 LEU A N 1
ATOM 685 C CA . LEU A 1 82 ? -3.625 -1.946 9.354 1.00 88.12 82 LEU A CA 1
ATOM 686 C C . LEU A 1 82 ? -3.197 -3.024 10.362 1.00 88.12 82 LEU A C 1
ATOM 688 O O . LEU A 1 82 ? -2.825 -2.677 11.485 1.00 88.12 82 LEU A O 1
ATOM 692 N N . GLY A 1 83 ? -3.280 -4.310 10.007 1.00 86.25 83 GLY A N 1
ATOM 693 C CA . GLY A 1 83 ? -2.955 -5.420 10.905 1.00 86.25 83 GLY A CA 1
ATOM 694 C C . GLY A 1 83 ? -3.884 -5.516 12.120 1.00 86.25 83 GLY A C 1
ATOM 695 O O . GLY A 1 83 ? -3.418 -5.801 13.219 1.00 86.25 83 GLY A O 1
ATOM 696 N N . ILE A 1 84 ? -5.176 -5.217 11.948 1.00 89.00 84 ILE A N 1
ATOM 697 C CA . ILE A 1 84 ? -6.210 -5.309 12.995 1.00 89.00 84 ILE A CA 1
ATOM 698 C C . ILE A 1 84 ? -7.425 -6.085 12.492 1.00 89.00 84 ILE A C 1
A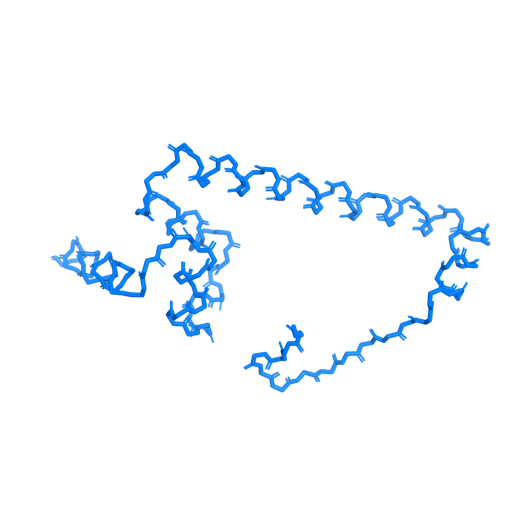TOM 700 O O . ILE A 1 84 ? -7.575 -6.311 11.291 1.00 89.00 84 ILE A O 1
ATOM 704 N N . THR A 1 85 ? -8.323 -6.476 13.399 1.00 90.00 85 THR A N 1
ATOM 705 C CA . THR A 1 85 ? -9.575 -7.122 12.991 1.00 90.00 85 THR A CA 1
ATOM 706 C C . THR A 1 85 ? -10.594 -6.093 12.469 1.00 90.00 85 THR A C 1
ATOM 708 O O . THR A 1 85 ? -10.584 -4.930 12.901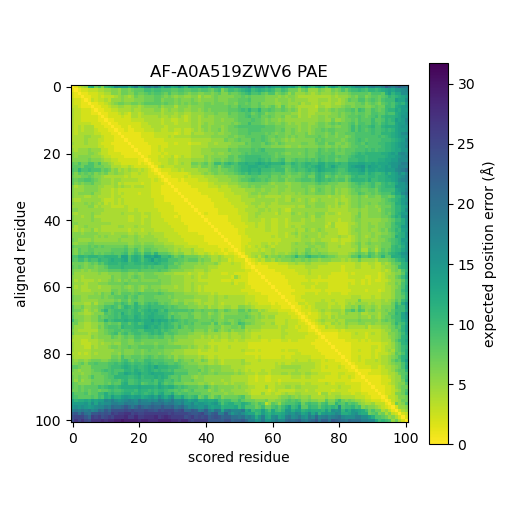 1.00 90.00 85 THR A O 1
ATOM 711 N N . PRO A 1 86 ? -11.493 -6.476 11.543 1.00 88.12 86 PRO A N 1
ATOM 712 C CA . PRO A 1 86 ? -12.542 -5.587 11.033 1.00 88.12 86 PRO A CA 1
ATOM 713 C C . PRO A 1 86 ? -13.477 -5.041 12.124 1.00 88.12 86 PRO A C 1
ATOM 715 O O . PRO A 1 86 ? -13.959 -3.909 12.021 1.00 88.12 86 PRO A O 1
ATOM 718 N N . GLU A 1 87 ? -13.715 -5.814 13.185 1.00 88.19 87 GLU A N 1
ATOM 719 C CA . GLU A 1 87 ? -14.530 -5.422 14.340 1.00 88.19 87 GLU A CA 1
ATOM 720 C C . GLU A 1 87 ? -13.835 -4.312 15.130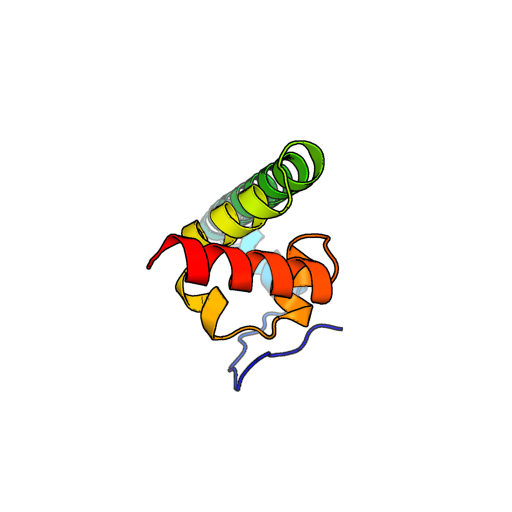 1.00 88.19 87 GLU A C 1
ATOM 722 O O . GLU A 1 87 ? -14.464 -3.310 15.480 1.00 88.19 87 GLU A O 1
ATOM 727 N N . PHE A 1 88 ? -12.523 -4.452 15.351 1.00 87.38 88 PHE A N 1
ATOM 728 C CA . PHE A 1 88 ? -11.721 -3.448 16.041 1.00 87.38 88 PHE A CA 1
ATOM 729 C C . PHE A 1 88 ? -11.674 -2.134 15.249 1.00 87.38 88 PHE A C 1
ATOM 731 O O . PHE A 1 88 ? -11.915 -1.064 15.807 1.00 87.38 88 PHE A O 1
ATOM 738 N N . LEU A 1 89 ? -11.490 -2.205 13.924 1.00 87.62 89 LEU A N 1
ATOM 739 C CA . LEU A 1 89 ? -11.575 -1.027 13.054 1.00 87.62 89 LEU A CA 1
ATOM 740 C C . LEU A 1 89 ? -12.961 -0.362 13.117 1.00 87.62 89 LEU A C 1
ATOM 742 O O . LEU A 1 89 ? -13.068 0.865 13.134 1.00 87.62 89 LEU A O 1
ATOM 746 N N . SER A 1 90 ? -14.031 -1.159 13.155 1.00 87.12 90 SER A N 1
ATOM 747 C CA . SER A 1 90 ? -15.401 -0.644 13.249 1.00 87.12 90 SER A CA 1
ATOM 748 C C . SER A 1 90 ? -15.640 0.096 14.567 1.00 87.12 90 SER A C 1
ATOM 750 O O . SER A 1 90 ? -16.291 1.143 14.565 1.00 87.12 90 SER A O 1
ATOM 752 N N . LYS A 1 91 ? -15.062 -0.397 15.670 1.00 86.75 91 LYS A N 1
ATOM 753 C CA . LYS A 1 91 ? -15.088 0.277 16.972 1.00 86.75 91 LYS A CA 1
ATOM 754 C C . LYS A 1 91 ? -14.357 1.623 16.923 1.00 86.75 91 LYS A C 1
ATOM 756 O O . LYS A 1 91 ? -14.981 2.638 17.214 1.00 86.75 91 LYS A O 1
ATOM 761 N N . ILE A 1 92 ? -13.118 1.654 16.416 1.00 86.50 92 ILE A N 1
ATOM 762 C CA . ILE A 1 92 ? -12.343 2.899 16.239 1.00 86.50 92 ILE A CA 1
ATOM 763 C C . ILE A 1 92 ? -13.131 3.930 15.422 1.00 86.50 92 ILE A C 1
ATOM 765 O O . ILE A 1 92 ? -13.194 5.109 15.767 1.00 86.50 92 ILE A O 1
ATOM 769 N N . ARG A 1 93 ? -13.757 3.507 14.316 1.00 85.75 93 ARG A N 1
ATOM 770 C CA . ARG A 1 93 ? -14.564 4.409 13.480 1.00 85.75 93 ARG A CA 1
ATOM 771 C C . ARG A 1 93 ? -15.758 4.987 14.241 1.00 85.75 93 ARG A C 1
ATOM 773 O O . ARG A 1 93 ? -16.072 6.157 14.037 1.00 85.75 93 ARG A O 1
ATOM 780 N N . LYS A 1 94 ? -16.419 4.189 15.083 1.00 83.94 94 LYS A N 1
ATOM 781 C CA . LYS A 1 94 ? -17.587 4.609 15.867 1.00 83.94 94 LYS A CA 1
ATOM 782 C C . LYS A 1 94 ? -17.201 5.598 16.967 1.00 83.94 94 LYS A C 1
ATOM 784 O O . LYS A 1 94 ? -17.830 6.648 17.070 1.00 83.94 94 LYS A O 1
ATOM 789 N N . ASP A 1 95 ? -16.142 5.310 17.716 1.00 81.31 95 ASP A N 1
ATOM 790 C CA . ASP A 1 95 ? -15.687 6.151 18.830 1.00 81.31 95 ASP A CA 1
ATOM 791 C C . ASP A 1 95 ? -15.343 7.572 18.338 1.00 81.31 95 ASP A C 1
ATOM 793 O O . ASP A 1 95 ? -15.815 8.562 18.895 1.00 81.31 95 ASP A O 1
ATOM 797 N N . ARG A 1 96 ? -14.706 7.688 17.165 1.00 75.88 96 ARG A N 1
ATOM 798 C CA . ARG A 1 96 ? -14.363 8.984 16.544 1.00 75.88 96 ARG A CA 1
ATOM 799 C C . ARG A 1 96 ? -15.538 9.794 16.003 1.00 75.88 96 ARG A C 1
ATOM 801 O O . ARG A 1 96 ? -15.452 11.017 15.922 1.00 75.88 96 ARG A O 1
ATOM 808 N N . VAL A 1 97 ? -16.619 9.141 15.568 1.00 70.62 97 VAL A N 1
ATOM 809 C CA . VAL A 1 97 ? -17.852 9.857 15.180 1.00 70.62 97 VAL A CA 1
ATOM 810 C C . VAL A 1 97 ? -18.509 10.473 16.415 1.00 70.62 97 VAL A C 1
ATOM 812 O O . VAL A 1 97 ? -19.134 11.526 16.313 1.00 70.62 97 VAL A O 1
ATOM 815 N N . THR A 1 98 ? -18.331 9.840 17.574 1.00 62.34 98 THR A N 1
ATOM 816 C CA . THR A 1 98 ? -18.877 10.300 18.853 1.00 62.34 98 THR A CA 1
ATOM 817 C C . THR A 1 98 ? -18.073 11.469 19.432 1.00 62.34 98 THR A C 1
ATOM 819 O O . THR A 1 98 ? -18.680 12.388 19.958 1.00 62.34 98 THR A O 1
ATOM 822 N N . GLU A 1 99 ? -16.746 11.501 19.252 1.00 59.84 99 GLU A N 1
ATOM 823 C CA . GLU A 1 99 ? -15.871 12.623 19.665 1.00 59.84 99 GLU A CA 1
ATOM 824 C C . GLU A 1 99 ? -16.029 13.910 18.834 1.00 59.84 99 GLU A C 1
ATOM 826 O O . GLU A 1 99 ? -15.600 14.978 19.262 1.00 59.84 99 GLU A O 1
ATOM 831 N N . LYS A 1 100 ? -16.609 13.834 17.627 1.00 54.22 100 LYS A N 1
ATOM 832 C CA . LYS A 1 100 ? -16.866 15.004 16.762 1.00 54.22 100 LYS A CA 1
ATOM 833 C C . LYS A 1 100 ? -18.239 15.663 16.989 1.00 54.22 100 LYS A C 1
ATOM 835 O O . LYS A 1 100 ? -18.591 16.561 16.221 1.00 54.22 100 LYS A O 1
ATOM 840 N N . ARG A 1 101 ? -19.017 15.215 17.979 1.00 41.97 101 ARG A N 1
ATOM 841 C CA . ARG A 1 101 ? -20.282 15.830 18.417 1.00 41.97 101 ARG A CA 1
ATOM 842 C C . ARG A 1 101 ? -20.097 16.516 19.758 1.00 41.97 101 ARG A C 1
ATOM 844 O O . ARG A 1 101 ? -20.731 17.577 19.924 1.00 41.97 101 ARG A O 1
#

pLDDT: mean 86.94, std 8.14, range [41.97, 96.12]